Protein 6TLX (pdb70)

InterPro domains:
  IPR000719 Protein kinase domain [PF00069] (48-359)
  IPR000719 Protein kinase domain [PS50011] (46-362)
  IPR000719 Protein kinase domain [SM00220] (46-361)
  IPR008271 Serine/threonine-protein kinase, active site [PS00108] (175-187)
  IPR011009 Protein kinase-like domain superfamily [SSF56112] (47-374)
  IPR058800 KKT2/KKT3, zinc finger domain [PF26235] (568-655)

Radius of gyration: 17.94 Å; Cα contacts (8 Å, |Δi|>4): 148; chains: 1; bounding box: 54×46×26 Å

Solvent-accessible surface area: 7688 Å² total; per-residue (Å²): 161,60,18,130,4,104,133,72,50,39,6,131,55,30,153,69,53,16,65,106,144,63,7,84,40,62,128,35,98,20,48,224,16,17,156,0,39,133,58,135,45,150,7,93,52,38,90,206,58,103,82,94,91,48,116,106,73,63,76,52,28,31,58,41,128,18,38,25,1,1,4,6,2,102,35,32,27,5,11,4,4,38,9,0,4,52,87,15,87,49,50,56,67,117,138,112,83,143,62,75,123,92,62,84,118,57,55,99,183,88,92,184

Structure (mmCIF, N/CA/C/O backbone):
data_6TLX
#
_entry.id   6TLX
#
_cell.length_a   113.845
_cell.length_b   113.845
_cell.length_c   46.013
_cell.angle_alpha   90.000
_cell.angle_beta   90.000
_cell.angle_gamma   120.000
#
_symmetry.space_group_name_H-M   'P 64'
#
loop_
_entity.id
_entity.type
_entity.pdbx_description
1 polymer 'Protein kinase'
2 non-polymer 'ZINC ION'
#
loop_
_atom_site.group_PDB
_atom_site.id
_atom_site.type_symbol
_atom_site.label_atom_id
_atom_site.label_alt_id
_atom_site.label_comp_id
_atom_site.label_asym_id
_atom_site.label_entity_id
_atom_site.label_seq_id
_atom_site.pdbx_PDB_ins_code
_atom_site.Cartn_x
_atom_site.Cartn_y
_atom_site.Cartn_z
_atom_site.occupancy
_atom_site.B_iso_or_equiv
_atom_site.auth_seq_id
_atom_site.auth_comp_id
_atom_site.auth_asym_id
_atom_site.auth_atom_id
_atom_site.pdbx_PDB_model_num
ATOM 1 N N . ASP A 1 19 ? 34.009 -38.598 -9.176 1.00 122.62 567 ASP A N 1
ATOM 2 C CA . ASP A 1 19 ? 35.139 -39.540 -9.148 1.00 123.25 567 ASP A CA 1
ATOM 3 C C . ASP A 1 19 ? 36.491 -38.840 -9.458 1.00 122.47 567 ASP A C 1
ATOM 4 O O . ASP A 1 19 ? 36.522 -37.907 -10.280 1.00 122.90 567 ASP A O 1
ATOM 9 N N . ARG A 1 20 ? 37.605 -39.287 -8.794 1.00 120.51 568 ARG A N 1
ATOM 10 C CA . ARG A 1 20 ? 38.936 -38.707 -9.012 1.00 118.67 568 ARG A CA 1
ATOM 11 C C . ARG A 1 20 ? 39.531 -39.043 -10.410 1.00 116.86 568 ARG A C 1
ATOM 12 O O . ARG A 1 20 ? 39.504 -40.196 -10.877 1.00 117.02 568 ARG A O 1
ATOM 14 N N . ILE A 1 21 ? 40.011 -38.001 -11.091 1.00 114.35 569 ILE A N 1
ATOM 15 C CA . ILE A 1 21 ? 40.647 -38.147 -12.382 1.00 111.94 569 ILE A CA 1
ATOM 16 C C . ILE A 1 21 ? 42.038 -38.685 -12.137 1.00 109.01 569 ILE A C 1
ATOM 17 O O . ILE A 1 21 ? 42.679 -38.291 -11.165 1.00 109.02 569 ILE A O 1
ATOM 22 N N . LYS A 1 22 ? 42.510 -39.577 -13.009 1.00 106.22 570 LYS A N 1
ATOM 23 C CA . LYS A 1 22 ? 43.845 -40.128 -12.863 1.00 103.92 570 LYS A CA 1
ATOM 24 C C . LYS A 1 22 ? 44.811 -39.617 -13.930 1.00 101.37 570 LYS A C 1
ATOM 25 O O . LYS A 1 22 ? 44.408 -39.242 -15.034 1.00 101.41 570 LYS A O 1
ATOM 31 N N . CYS A 1 23 ? 46.087 -39.558 -13.572 1.00 98.95 571 CYS A N 1
ATOM 32 C CA . CYS A 1 23 ? 47.156 -39.167 -14.479 1.00 97.16 571 CYS A CA 1
ATOM 33 C C . CYS A 1 23 ? 47.467 -40.386 -15.368 1.00 95.24 571 CYS A C 1
ATOM 34 O O . CYS A 1 23 ? 47.119 -41.513 -15.007 1.00 94.80 571 CYS A O 1
ATOM 37 N N . PRO A 1 24 ? 48.162 -40.210 -16.509 1.00 93.78 572 PRO A N 1
ATOM 38 C CA . PRO A 1 24 ? 48.533 -41.367 -17.342 1.00 93.53 572 PRO A CA 1
ATOM 39 C C . PRO A 1 24 ? 49.213 -42.497 -16.571 1.00 94.46 572 PRO A C 1
ATOM 40 O O . PRO A 1 24 ? 49.026 -43.674 -16.895 1.00 94.22 572 PRO A O 1
ATOM 44 N N . LYS A 1 25 ? 49.955 -42.146 -15.504 1.00 95.11 573 LYS A N 1
ATOM 45 C CA . LYS A 1 25 ? 50.629 -43.160 -14.680 1.00 96.03 573 LYS A CA 1
ATOM 46 C C . LYS A 1 25 ? 49.665 -43.848 -13.656 1.00 97.43 573 LYS A C 1
ATOM 47 O O . LYS A 1 25 ? 50.116 -44.575 -12.767 1.00 97.60 573 LYS A O 1
ATOM 53 N N . LYS A 1 26 ? 48.335 -43.660 -13.852 1.00 97.91 574 LYS A N 1
ATOM 54 C CA . LYS A 1 26 ? 47.181 -44.184 -13.125 1.00 98.63 574 LYS A CA 1
ATOM 55 C C . LYS A 1 26 ? 47.050 -43.718 -11.636 1.00 99.48 574 LYS A C 1
ATOM 56 O O . LYS A 1 26 ? 46.275 -44.343 -10.898 1.00 100.04 574 LYS A O 1
ATOM 58 N N . HIS A 1 27 ? 47.738 -42.622 -11.206 1.00 99.11 575 HIS A N 1
ATOM 59 C CA . HIS A 1 27 ? 47.539 -42.134 -9.832 1.00 99.43 575 HIS A CA 1
ATOM 60 C C . HIS A 1 27 ? 46.316 -41.265 -9.820 1.00 99.79 575 HIS A C 1
ATOM 61 O O . HIS A 1 27 ? 46.155 -40.456 -10.720 1.00 100.40 575 HIS A O 1
ATOM 68 N N . GLY A 1 28 ? 45.561 -41.300 -8.736 1.00 99.40 576 GLY A N 1
ATOM 69 C CA . GLY A 1 28 ? 44.433 -40.396 -8.563 1.00 99.34 576 GLY A CA 1
ATOM 70 C C . GLY A 1 28 ? 44.902 -38.983 -8.242 1.00 99.04 576 GLY A C 1
ATOM 71 O O . GLY A 1 28 ? 45.575 -38.743 -7.236 1.00 98.74 576 GLY A O 1
ATOM 72 N N . MET A 1 29 ? 44.583 -38.043 -9.136 1.00 98.88 577 MET A N 1
ATOM 73 C CA . MET A 1 29 ? 44.898 -36.620 -9.023 1.00 98.56 577 MET A CA 1
ATOM 74 C C . MET A 1 29 ? 43.897 -35.950 -8.091 1.00 98.97 577 MET A C 1
ATOM 75 O O . MET A 1 29 ? 42.779 -36.445 -7.915 1.00 98.99 577 MET A O 1
ATOM 80 N N . LYS A 1 30 ? 44.279 -34.790 -7.537 1.00 99.13 578 LYS A N 1
ATOM 81 C CA . LYS A 1 30 ? 43.447 -34.019 -6.622 1.00 99.41 578 LYS A CA 1
ATOM 82 C C . LYS A 1 30 ? 43.063 -32.673 -7.217 1.00 100.54 578 LYS A C 1
ATOM 83 O O . LYS A 1 30 ? 43.898 -32.002 -7.811 1.00 100.31 578 LYS A O 1
ATOM 89 N N . LEU A 1 31 ? 41.804 -32.263 -7.016 1.00 101.85 579 LEU A N 1
ATOM 90 C CA . LEU A 1 31 ? 41.272 -30.956 -7.415 1.00 103.26 579 LEU A CA 1
ATOM 91 C C . LEU A 1 31 ? 41.790 -29.926 -6.386 1.00 104.15 579 LEU A C 1
ATOM 92 O O . LEU A 1 31 ? 41.541 -30.083 -5.1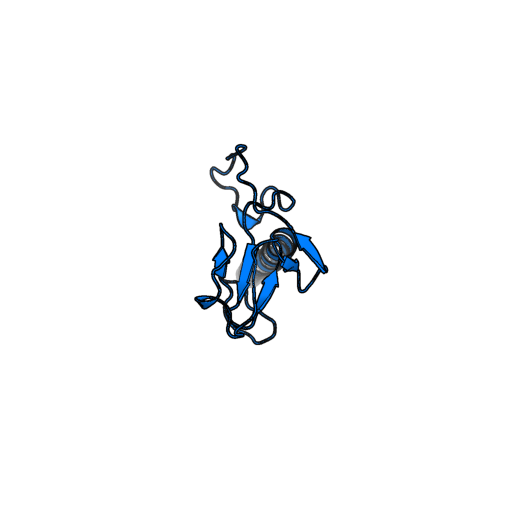97 1.00 104.19 579 LEU A O 1
ATOM 97 N N . LEU A 1 32 ? 42.512 -28.894 -6.830 1.00 104.79 580 LEU A N 1
ATOM 98 C CA . LEU A 1 32 ? 43.047 -27.879 -5.930 1.00 105.84 580 LEU A CA 1
ATOM 99 C C . LEU A 1 32 ? 42.479 -26.510 -6.237 1.00 107.35 580 LEU A C 1
ATOM 100 O O . LEU A 1 32 ? 42.355 -26.132 -7.399 1.00 106.60 580 LEU A O 1
ATOM 105 N N . ARG A 1 33 ? 42.157 -25.757 -5.174 1.00 108.89 581 ARG A N 1
ATOM 106 C CA . ARG A 1 33 ? 41.633 -24.401 -5.298 1.00 110.17 581 ARG A CA 1
ATOM 107 C C . ARG A 1 33 ? 42.715 -23.328 -5.159 1.00 111.13 581 ARG A C 1
ATOM 108 O O 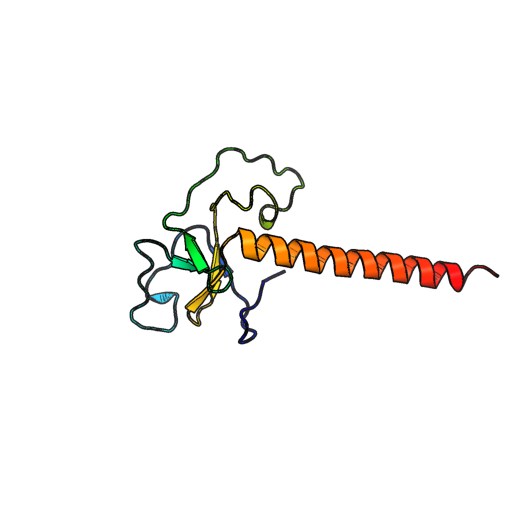. ARG A 1 33 ? 42.430 -22.157 -5.416 1.00 111.50 581 ARG A O 1
ATOM 116 N N . ALA A 1 34 ? 43.956 -23.731 -4.808 1.00 111.13 582 ALA A N 1
ATOM 117 C CA . ALA A 1 34 ? 45.130 -22.867 -4.704 1.00 111.97 582 ALA A CA 1
ATOM 118 C C . ALA A 1 34 ? 46.352 -23.662 -5.136 1.00 112.63 582 ALA A C 1
ATOM 119 O O . ALA A 1 34 ? 46.440 -24.874 -4.894 1.00 112.81 582 ALA A O 1
ATOM 121 N N . PHE A 1 35 ? 47.321 -22.976 -5.748 1.00 112.52 583 PHE A N 1
ATOM 122 C CA . PHE A 1 35 ? 48.556 -23.592 -6.218 1.00 112.78 583 PHE A CA 1
ATOM 123 C C . PHE A 1 35 ? 49.284 -24.302 -5.066 1.00 114.01 583 PHE A C 1
ATOM 124 O O . PHE A 1 35 ? 49.285 -23.803 -3.940 1.00 114.61 583 PHE A O 1
ATOM 132 N N . PRO A 1 36 ? 49.801 -25.519 -5.300 1.00 114.11 584 PRO A N 1
ATOM 133 C CA . PRO A 1 36 ? 50.413 -26.279 -4.201 1.00 114.26 584 PRO A CA 1
ATOM 134 C C . PRO A 1 36 ? 51.806 -25.841 -3.757 1.00 114.58 584 PRO A C 1
ATOM 135 O O . PRO A 1 36 ? 52.533 -25.170 -4.500 1.00 114.42 584 PRO A O 1
ATOM 139 N N . LYS A 1 37 ? 52.189 -26.256 -2.535 1.00 114.79 585 LYS A N 1
ATOM 140 C CA . LYS A 1 37 ? 53.513 -25.951 -1.983 1.00 115.67 585 LYS A CA 1
ATOM 141 C C . LYS A 1 37 ? 54.557 -27.001 -2.442 1.00 115.96 585 LYS A C 1
ATOM 142 O O . LYS A 1 37 ? 54.168 -28.094 -2.866 1.00 116.48 585 LYS A O 1
ATOM 144 N N . LEU A 1 38 ? 55.877 -26.705 -2.321 1.00 115.28 586 LEU A N 1
ATOM 145 C CA . LEU A 1 38 ? 56.958 -27.628 -2.704 1.00 115.31 586 LEU A CA 1
ATOM 146 C C . LEU A 1 38 ? 56.733 -29.062 -2.254 1.00 116.52 586 LEU A C 1
ATOM 147 O O . LEU A 1 38 ? 57.073 -30.008 -2.954 1.00 117.12 586 LEU A O 1
ATOM 152 N N . ASN A 1 39 ? 56.147 -29.200 -1.087 1.00 117.10 587 ASN A N 1
ATOM 153 C CA . ASN A 1 39 ? 55.863 -30.438 -0.387 1.00 118.25 587 ASN A CA 1
ATOM 154 C C . ASN A 1 39 ? 54.812 -31.319 -1.091 1.00 118.08 587 ASN A C 1
ATOM 155 O O . ASN A 1 39 ? 54.745 -32.515 -0.809 1.00 117.89 587 ASN A O 1
ATOM 160 N N . ASP A 1 40 ? 54.015 -30.747 -2.016 1.00 118.01 588 ASP A N 1
ATOM 161 C CA . ASP A 1 40 ? 52.913 -31.449 -2.689 1.00 118.62 588 ASP A CA 1
ATOM 162 C C . ASP A 1 40 ? 53.281 -32.218 -3.960 1.00 118.34 588 ASP A C 1
ATOM 163 O O . ASP A 1 40 ? 52.567 -33.128 -4.360 1.00 117.93 588 ASP A O 1
ATOM 168 N N . THR A 1 41 ? 54.380 -31.849 -4.587 1.00 118.61 589 THR A N 1
ATOM 169 C CA . THR A 1 41 ? 54.901 -32.462 -5.810 1.00 119.28 589 THR A CA 1
ATOM 170 C C . THR A 1 41 ? 56.165 -33.279 -5.509 1.00 119.13 589 THR A C 1
ATOM 171 O O . THR A 1 41 ? 57.049 -32.782 -4.801 1.00 119.48 589 THR A O 1
ATOM 175 N N . ALA A 1 42 ? 56.274 -34.496 -6.085 1.00 118.33 590 ALA A N 1
ATOM 176 C CA . ALA A 1 42 ? 57.398 -35.423 -5.925 1.00 117.99 590 ALA A CA 1
ATOM 177 C C . ALA A 1 42 ? 58.790 -34.818 -6.106 1.00 118.12 590 ALA A C 1
ATOM 178 O O . ALA A 1 42 ? 59.677 -35.094 -5.286 1.00 118.24 590 ALA A O 1
ATOM 180 N N . GLY A 1 43 ? 58.950 -33.976 -7.116 1.00 118.02 591 GLY A N 1
ATOM 181 C CA . GLY A 1 43 ? 60.265 -33.383 -7.405 1.00 118.91 591 GLY A CA 1
ATOM 182 C C . GLY A 1 43 ? 60.618 -32.280 -6.439 1.00 119.68 591 GLY A C 1
ATOM 183 O O . GLY A 1 43 ? 59.728 -31.765 -5.777 1.00 120.74 591 GLY A O 1
ATOM 184 N N . GLY A 1 44 ? 61.895 -31.992 -6.275 1.00 118.71 592 GLY A N 1
ATOM 185 C CA . GLY A 1 44 ? 62.180 -30.914 -5.330 1.00 118.76 592 GLY A CA 1
ATOM 186 C C . GLY A 1 44 ? 61.737 -29.569 -5.839 1.00 119.22 592 GLY A C 1
ATOM 187 O O . GLY A 1 44 ? 60.937 -28.955 -5.189 1.00 119.36 592 GLY A O 1
ATOM 188 N N . THR A 1 45 ? 62.034 -29.279 -7.089 1.00 119.26 593 THR A N 1
ATOM 189 C CA . THR A 1 45 ? 61.940 -27.898 -7.608 1.00 119.70 593 THR A CA 1
ATOM 190 C C . THR A 1 45 ? 60.586 -27.468 -8.142 1.00 119.03 593 THR A C 1
ATOM 191 O O . THR A 1 45 ? 60.550 -26.382 -8.698 1.00 118.87 593 THR A O 1
ATOM 195 N N . SER A 1 46 ? 59.522 -28.243 -8.004 1.00 118.27 594 SER A N 1
ATOM 196 C CA . SER A 1 46 ? 58.290 -27.730 -8.650 1.00 117.42 594 SER A CA 1
ATOM 197 C C . SER A 1 46 ? 57.765 -26.521 -7.888 1.00 116.30 594 SER A C 1
ATOM 198 O O . SER A 1 46 ? 57.309 -26.708 -6.789 1.00 116.28 594 SER A O 1
ATOM 201 N N . ASP A 1 47 ? 57.923 -25.344 -8.464 1.00 115.23 595 ASP A N 1
ATOM 202 C CA . ASP A 1 47 ? 57.410 -24.123 -7.822 1.00 115.22 595 ASP A CA 1
ATOM 203 C C . ASP A 1 47 ? 56.217 -23.710 -8.643 1.00 114.53 595 ASP A C 1
ATOM 204 O O . ASP A 1 47 ? 56.401 -23.408 -9.784 1.00 114.46 595 ASP A O 1
ATOM 209 N N . TYR A 1 48 ? 55.057 -23.605 -8.027 1.00 113.69 596 TYR A N 1
ATOM 210 C CA . TYR A 1 48 ? 53.851 -23.221 -8.774 1.00 113.32 596 TYR A CA 1
ATOM 211 C C . TYR A 1 48 ? 53.544 -21.775 -8.472 1.00 114.63 596 TYR A C 1
ATOM 212 O O . TYR A 1 48 ? 52.419 -21.434 -8.377 1.00 114.24 596 TYR A O 1
ATOM 221 N N . GLY A 1 49 ? 54.555 -21.001 -8.175 1.00 116.06 597 GLY A N 1
ATOM 222 C CA . GLY A 1 49 ? 54.293 -19.609 -7.839 1.00 117.82 597 GLY A CA 1
ATOM 223 C C . GLY A 1 49 ? 53.592 -18.920 -8.967 1.00 119.75 597 GLY A C 1
ATOM 224 O O . GLY A 1 49 ? 52.503 -18.429 -8.745 1.00 120.00 597 GLY A O 1
ATOM 225 N N . TRP A 1 50 ? 54.105 -19.059 -10.173 1.00 120.88 598 TRP A N 1
ATOM 226 C CA . TRP A 1 50 ? 53.427 -18.320 -11.256 1.00 122.22 598 TRP A CA 1
ATOM 227 C C . TRP A 1 50 ? 52.454 -19.216 -12.015 1.00 120.56 598 TRP A C 1
ATOM 228 O O . TRP A 1 50 ? 52.076 -18.876 -13.116 1.00 121.33 598 TRP A O 1
ATOM 239 N N . GLY A 1 51 ? 51.961 -20.261 -11.373 1.00 117.90 599 GLY A N 1
ATOM 240 C CA . GLY A 1 51 ? 50.978 -21.107 -12.060 1.00 115.66 599 GLY A CA 1
ATOM 241 C C . GLY A 1 51 ? 51.644 -22.211 -12.831 1.00 112.99 599 GLY A C 1
ATOM 242 O O . GLY A 1 51 ? 52.855 -22.329 -12.733 1.00 113.19 599 GLY A O 1
ATOM 243 N N . PHE A 1 52 ? 50.865 -22.962 -13.601 1.00 110.14 600 PHE A N 1
ATOM 244 C CA . PHE A 1 52 ? 51.436 -24.102 -14.340 1.00 107.51 600 PHE A CA 1
ATOM 245 C C . PHE A 1 52 ? 50.896 -24.156 -15.747 1.00 104.70 600 PHE A C 1
ATOM 246 O O . PHE A 1 52 ? 50.173 -23.271 -16.142 1.00 104.87 600 PHE A O 1
ATOM 254 N N . TRP A 1 53 ? 51.281 -25.221 -16.434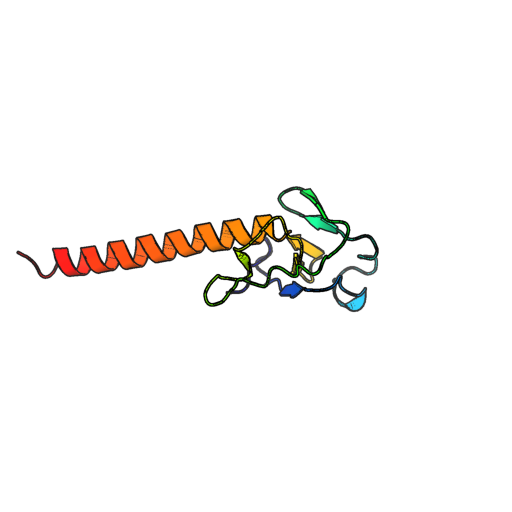 1.00 101.72 601 TRP A N 1
ATOM 255 C CA . TRP A 1 53 ? 50.845 -25.531 -17.785 1.00 98.96 601 TRP A CA 1
ATOM 256 C C . TRP A 1 53 ? 50.100 -26.880 -17.744 1.00 97.54 601 TRP A C 1
ATOM 257 O O . TRP A 1 53 ? 50.462 -27.753 -16.951 1.00 97.52 601 TRP A O 1
ATOM 268 N N . CYS A 1 54 ? 49.026 -27.030 -18.534 1.00 96.43 602 CYS A N 1
ATOM 269 C CA . CYS A 1 54 ? 48.293 -28.297 -18.559 1.00 95.71 602 CYS A CA 1
ATOM 270 C C . CYS A 1 54 ? 49.151 -29.330 -19.306 1.00 96.17 602 CYS A C 1
ATOM 271 O O . CYS A 1 54 ? 49.667 -29.026 -20.378 1.00 96.43 602 CYS A O 1
ATOM 274 N N . ASP A 1 55 ? 49.306 -30.502 -18.734 1.00 95.94 603 ASP A N 1
ATOM 275 C CA . ASP A 1 55 ? 50.121 -31.512 -19.422 1.00 96.58 603 ASP A CA 1
ATOM 276 C C . ASP A 1 55 ? 49.331 -32.036 -20.605 1.00 97.21 603 ASP A C 1
ATOM 277 O O . ASP A 1 55 ? 49.841 -32.887 -21.289 1.00 98.21 603 ASP A O 1
ATOM 282 N N . ARG A 1 56 ? 48.123 -31.555 -20.828 1.00 96.47 604 ARG A N 1
ATOM 283 C CA . ARG A 1 56 ? 47.405 -32.162 -21.963 1.00 96.46 604 ARG A CA 1
ATOM 284 C C . ARG A 1 56 ? 47.091 -31.119 -23.011 1.00 96.20 604 ARG A C 1
ATOM 285 O O . ARG A 1 56 ? 47.415 -31.346 -24.123 1.00 96.22 604 ARG A O 1
ATOM 293 N N . CYS A 1 57 ? 46.488 -30.014 -22.642 1.00 95.98 605 CYS A N 1
ATOM 294 C CA . CYS A 1 57 ? 46.185 -29.037 -23.692 1.00 96.93 605 CYS A CA 1
ATOM 295 C C . CYS A 1 57 ? 47.239 -27.952 -23.662 1.00 99.23 605 CYS A C 1
ATOM 296 O O . CYS A 1 57 ? 47.039 -26.967 -24.269 1.00 99.67 605 CYS A O 1
ATOM 299 N N . HIS A 1 58 ? 48.301 -28.143 -22.910 1.00 100.59 606 HIS A N 1
ATOM 300 C CA . HIS A 1 58 ? 49.432 -27.204 -22.867 1.00 102.24 606 HIS A CA 1
ATOM 301 C C . HIS A 1 58 ? 49.048 -25.782 -22.435 1.00 103.39 606 HIS A C 1
ATOM 302 O O . HIS A 1 58 ? 49.951 -24.964 -22.302 1.00 104.19 606 HIS A O 1
ATOM 309 N N . LYS A 1 59 ? 47.763 -25.488 -22.156 1.00 103.32 607 LYS A N 1
ATOM 310 C CA . LYS A 1 59 ? 47.368 -24.139 -21.725 1.00 104.20 607 LYS A CA 1
ATOM 311 C C . LYS A 1 59 ? 48.151 -23.624 -20.537 1.00 105.43 607 LYS A C 1
ATOM 312 O O . LYS A 1 59 ? 48.303 -24.330 -19.539 1.00 105.29 607 LYS A O 1
ATOM 314 N N . GLU A 1 60 ? 48.657 -22.394 -20.652 1.00 106.58 608 GLU A N 1
ATOM 315 C CA . GLU A 1 60 ? 49.372 -21.770 -19.550 1.00 108.42 608 GLU A CA 1
ATOM 316 C C . GLU A 1 60 ? 48.324 -21.120 -18.641 1.00 110.28 608 GLU A C 1
ATOM 317 O O . GLU A 1 60 ? 47.743 -20.120 -19.042 1.00 110.57 608 GLU A O 1
ATOM 323 N N . VAL A 1 61 ? 48.021 -21.725 -17.473 1.00 111.57 609 VAL A N 1
ATOM 324 C CA . VAL A 1 61 ? 47.073 -21.173 -16.502 1.00 113.85 609 VAL A CA 1
ATOM 325 C C . VAL A 1 61 ? 47.929 -20.489 -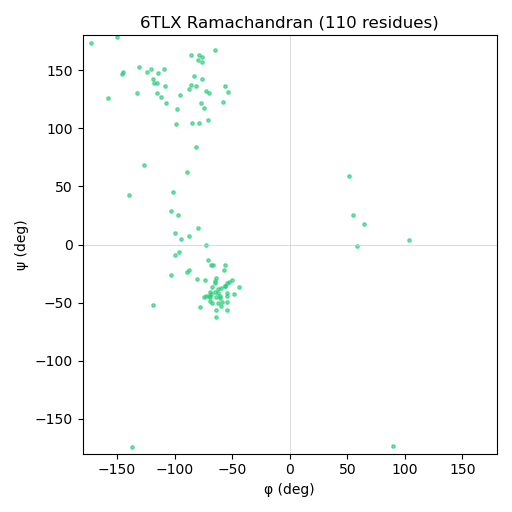15.456 1.00 116.50 609 VAL A C 1
ATOM 326 O O . VAL A 1 61 ? 48.578 -21.166 -14.661 1.00 116.52 609 VAL A O 1
ATOM 330 N N . PRO A 1 62 ? 48.004 -19.151 -15.480 1.00 118.62 610 PRO A N 1
ATOM 331 C CA . PRO A 1 62 ? 48.953 -18.457 -14.595 1.00 120.30 610 PRO A CA 1
ATOM 332 C C . PRO A 1 62 ? 48.447 -18.080 -13.213 1.00 122.32 610 PRO A C 1
ATOM 333 O O . PRO A 1 62 ? 49.250 -17.897 -12.302 1.00 122.55 610 PRO A O 1
ATOM 337 N N . ALA A 1 63 ? 47.136 -17.952 -13.055 1.00 123.71 611 ALA A N 1
ATOM 338 C CA . ALA A 1 63 ? 46.556 -17.609 -11.768 1.00 125.44 611 ALA A CA 1
ATOM 339 C C . ALA A 1 63 ? 45.238 -18.308 -11.575 1.00 127.25 611 ALA A C 1
ATOM 340 O O . ALA A 1 63 ? 44.500 -18.562 -12.525 1.00 126.80 611 ALA A O 1
ATOM 342 N N . LEU A 1 64 ? 44.970 -18.603 -10.329 1.00 129.28 612 LEU A N 1
ATOM 343 C CA . LEU A 1 64 ? 43.705 -19.239 -9.972 1.00 131.66 612 LEU A CA 1
ATOM 344 C C . LEU A 1 64 ? 42.816 -18.088 -9.565 1.00 134.67 612 LEU A C 1
ATOM 345 O O . LEU A 1 64 ? 43.240 -17.271 -8.780 1.00 134.96 612 LEU A O 1
ATOM 350 N N . ILE A 1 65 ? 41.642 -18.025 -10.138 1.00 136.66 613 ILE A N 1
ATOM 351 C CA . ILE A 1 65 ? 40.700 -16.959 -9.828 1.00 138.87 613 ILE A CA 1
ATOM 352 C C . ILE A 1 65 ? 39.448 -17.477 -9.151 1.00 141.62 613 ILE A C 1
ATOM 353 O O . ILE A 1 65 ? 39.036 -18.602 -9.409 1.00 141.69 613 ILE A O 1
ATOM 358 N N . LYS A 1 66 ? 38.849 -16.672 -8.267 1.00 143.75 614 LYS A N 1
ATOM 359 C CA . LYS A 1 66 ? 37.606 -17.070 -7.600 1.00 146.16 614 LYS A CA 1
ATOM 360 C C . LYS A 1 66 ? 36.421 -16.436 -8.343 1.00 148.25 614 LYS A C 1
ATOM 361 O O . LYS A 1 66 ? 36.365 -15.213 -8.484 1.00 148.33 614 LYS A O 1
ATOM 367 N N . SER A 1 67 ? 35.567 -17.274 -8.918 1.00 149.65 615 SER A N 1
ATOM 368 C CA . SER A 1 67 ? 34.419 -16.756 -9.694 1.00 151.41 615 SER A CA 1
ATOM 369 C C . SER A 1 67 ? 33.260 -16.487 -8.748 1.00 153.40 615 SER A C 1
ATOM 370 O O . SER A 1 67 ? 32.977 -17.337 -7.904 1.00 153.55 615 SER A O 1
ATOM 373 N N . LYS A 1 68 ? 32.583 -15.364 -8.946 1.00 154.56 616 LYS A N 1
ATOM 374 C CA . LYS A 1 68 ? 31.450 -14.987 -8.073 1.00 156.02 616 LYS A CA 1
ATOM 375 C C . LYS A 1 68 ? 30.145 -15.471 -8.702 1.00 157.13 616 LYS A C 1
ATOM 376 O O . LYS A 1 68 ? 29.088 -15.122 -8.166 1.00 157.22 616 LYS A O 1
ATOM 378 N N . LYS A 1 69 ? 30.209 -16.207 -9.809 1.00 157.53 617 LYS A N 1
ATOM 379 C CA . LYS A 1 69 ? 28.927 -16.599 -10.424 1.00 158.40 617 LYS A CA 1
ATOM 380 C C . LYS A 1 69 ? 28.152 -17.470 -9.439 1.00 159.17 617 LYS A C 1
ATOM 381 O O . LYS A 1 69 ? 26.957 -17.239 -9.268 1.00 159.23 617 LYS A O 1
ATOM 383 N N . ARG A 1 70 ? 28.778 -18.506 -8.887 1.00 159.46 618 ARG A N 1
ATOM 384 C CA . ARG A 1 70 ? 28.163 -19.400 -7.858 1.00 160.10 618 ARG A CA 1
ATOM 385 C C . ARG A 1 70 ? 26.823 -20.033 -8.289 1.00 160.40 618 ARG A C 1
ATOM 386 O O . ARG A 1 70 ? 26.138 -20.530 -7.384 1.00 160.55 618 ARG A O 1
ATOM 388 N N . ILE A 1 71 ? 26.531 -20.205 -9.586 1.00 160.13 619 ILE A N 1
ATOM 389 C CA . ILE A 1 71 ? 25.206 -20.709 -10.048 1.00 160.18 619 ILE A CA 1
ATOM 390 C C . ILE A 1 71 ? 25.249 -22.223 -10.119 1.00 160.04 619 ILE A C 1
ATOM 391 O O . ILE A 1 71 ? 24.997 -22.759 -11.195 1.00 160.02 619 ILE A O 1
ATOM 393 N N . SER A 1 72 ? 25.465 -22.882 -8.995 1.00 159.72 620 SER A N 1
ATOM 394 C CA . SER A 1 72 ? 25.572 -24.352 -9.086 1.00 159.66 620 SER A CA 1
ATOM 395 C C . SER A 1 72 ? 24.599 -24.992 -8.111 1.00 158.99 620 SER A C 1
ATOM 396 O O . SER A 1 72 ? 25.087 -25.572 -7.135 1.00 159.37 620 SER A O 1
ATOM 398 N N . LYS A 1 73 ? 23.292 -24.888 -8.347 1.00 157.59 621 LYS A N 1
ATOM 399 C CA . LYS A 1 73 ? 22.473 -25.587 -7.338 1.00 156.69 621 LYS A CA 1
ATOM 400 C C . LYS A 1 73 ? 22.692 -27.075 -7.543 1.00 155.33 621 LYS A C 1
ATOM 401 O O . LYS A 1 73 ? 23.062 -27.761 -6.590 1.00 155.42 621 LYS A O 1
ATOM 403 N N . ALA A 1 74 ? 22.575 -27.495 -8.796 1.00 153.69 622 ALA A N 1
ATOM 404 C CA . ALA A 1 74 ? 22.738 -28.912 -9.163 1.00 152.34 622 ALA A CA 1
ATOM 405 C C . ALA A 1 74 ? 23.522 -28.978 -10.464 1.00 150.28 622 ALA A C 1
ATOM 406 O 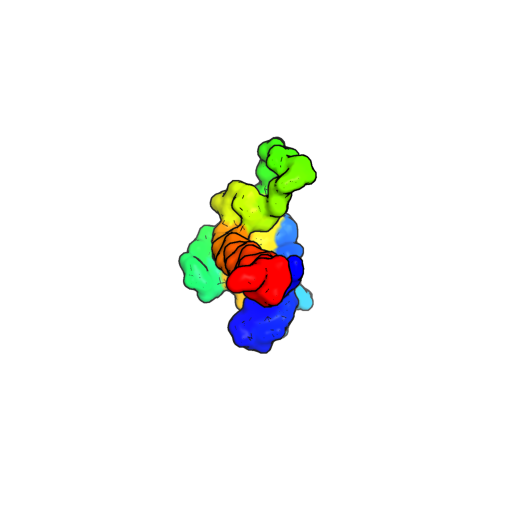O . ALA A 1 74 ? 23.106 -29.694 -11.377 1.00 150.34 622 ALA A O 1
ATOM 408 N N . GLN A 1 75 ? 24.553 -28.154 -10.563 1.00 148.09 623 GLN A N 1
ATOM 409 C CA . GLN A 1 75 ? 25.417 -28.163 -11.757 1.00 146.12 623 GLN A CA 1
ATOM 410 C C . GLN A 1 75 ? 26.753 -28.703 -11.279 1.00 143.60 623 GLN A C 1
ATOM 411 O O . GLN A 1 75 ? 27.205 -28.217 -10.264 1.00 143.69 623 GLN A O 1
ATOM 417 N N . ASP A 1 76 ? 27.298 -29.729 -11.918 1.00 141.01 624 ASP A N 1
ATOM 418 C CA . ASP A 1 76 ? 28.605 -30.197 -11.450 1.00 139.05 624 ASP A CA 1
ATOM 419 C C . ASP A 1 76 ? 29.595 -29.031 -11.533 1.00 136.45 624 ASP A C 1
ATOM 420 O O . ASP A 1 76 ? 29.764 -28.479 -12.618 1.00 136.52 624 ASP A O 1
ATOM 425 N N . GLU A 1 77 ? 30.233 -28.643 -10.408 1.00 134.13 625 GLU A N 1
ATOM 426 C CA . GLU A 1 77 ? 31.182 -27.521 -10.401 1.00 132.72 625 GLU A CA 1
ATOM 427 C C . GLU A 1 77 ? 32.304 -27.678 -11.438 1.00 131.81 625 GLU A C 1
ATOM 428 O O . GLU A 1 77 ? 32.749 -26.698 -12.039 1.00 131.58 625 GLU A O 1
ATOM 434 N N . ARG A 1 78 ? 32.712 -28.931 -11.680 1.00 130.98 626 ARG A N 1
ATOM 435 C CA . ARG A 1 78 ? 33.741 -29.307 -12.642 1.00 130.50 626 ARG A CA 1
ATOM 436 C C . ARG A 1 78 ? 33.333 -29.089 -14.108 1.00 129.87 626 ARG A C 1
ATOM 437 O O . ARG A 1 78 ? 34.202 -29.045 -14.982 1.00 130.10 626 ARG A O 1
ATOM 445 N N . THR A 1 79 ? 32.042 -28.946 -14.317 1.00 128.83 627 THR A N 1
ATOM 446 C CA . THR A 1 79 ? 31.574 -28.829 -15.698 1.00 128.62 627 THR A CA 1
ATOM 447 C C . THR A 1 79 ? 31.240 -27.391 -16.003 1.00 128.44 627 THR A C 1
ATOM 448 O O . THR A 1 79 ? 31.321 -26.998 -17.149 1.00 128.04 627 THR A O 1
ATOM 452 N N . HIS A 1 80 ? 30.892 -2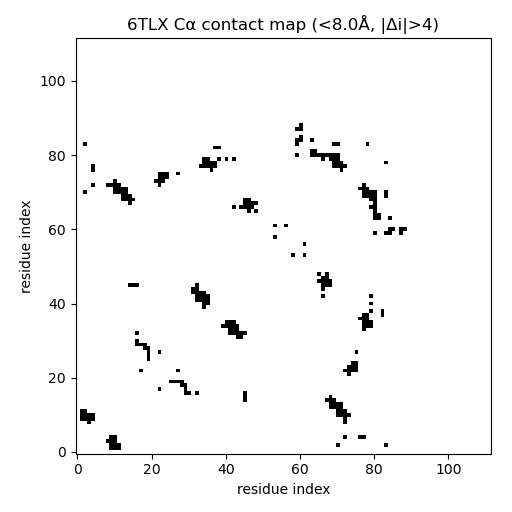6.648 -14.978 1.00 128.52 628 HIS A N 1
ATOM 453 C CA . HIS A 1 80 ? 30.419 -25.282 -15.254 1.00 129.18 628 HIS A CA 1
ATOM 454 C C . HIS A 1 80 ? 31.600 -24.364 -15.454 1.00 129.41 628 HIS A C 1
ATOM 455 O O . HIS A 1 80 ? 32.521 -24.454 -14.675 1.00 129.37 628 HIS A O 1
ATOM 457 N N . ALA A 1 81 ? 31.509 -23.514 -16.464 1.00 129.55 629 ALA A N 1
ATOM 458 C CA . ALA A 1 81 ? 32.505 -22.454 -16.688 1.00 130.14 629 ALA A CA 1
ATOM 459 C C . ALA A 1 81 ? 33.896 -23.031 -16.692 1.00 130.36 629 ALA A C 1
ATOM 460 O O . ALA A 1 81 ? 34.738 -22.545 -15.969 1.00 130.18 629 ALA A O 1
ATOM 462 N N . PRO A 1 82 ? 34.182 -23.968 -17.592 1.00 130.29 630 PRO A N 1
ATOM 463 C CA . PRO A 1 82 ? 35.484 -24.577 -17.686 1.00 130.31 630 PRO A CA 1
ATOM 464 C C . PRO A 1 82 ? 36.583 -23.530 -17.877 1.00 130.33 630 PRO A C 1
ATOM 465 O O . PRO A 1 82 ? 37.598 -23.708 -17.323 1.00 130.80 630 PRO A O 1
ATOM 469 N N . GLU A 1 83 ? 36.297 -22.465 -18.606 1.00 129.33 631 GLU A N 1
ATOM 470 C CA . GLU A 1 83 ? 37.336 -21.429 -18.769 1.00 128.52 631 GLU A CA 1
ATOM 471 C C . GLU A 1 83 ? 37.503 -20.701 -17.455 1.00 126.80 631 GLU A C 1
ATOM 472 O O . GLU A 1 83 ? 38.412 -19.915 -17.353 1.00 126.62 631 GLU A O 1
ATOM 478 N N . GLU A 1 84 ? 36.569 -20.898 -16.554 1.00 125.64 632 GLU A N 1
ATOM 479 C CA . GLU A 1 84 ? 36.787 -20.179 -15.295 1.00 125.22 632 GLU A CA 1
ATOM 480 C C . GLU A 1 84 ? 37.817 -20.992 -14.536 1.00 124.04 632 GLU A C 1
ATOM 481 O O . GLU A 1 84 ? 37.447 -21.988 -13.933 1.00 124.54 632 GLU A O 1
ATOM 483 N N . ASN A 1 85 ? 39.059 -20.541 -14.487 1.00 122.08 633 ASN A N 1
ATOM 484 C CA . ASN A 1 85 ? 40.086 -21.336 -13.779 1.00 120.04 633 ASN A CA 1
ATOM 485 C C . ASN A 1 85 ? 39.958 -21.036 -12.301 1.00 118.38 633 ASN A C 1
ATOM 486 O O . ASN A 1 85 ? 40.727 -20.269 -11.774 1.00 118.22 633 ASN A O 1
ATOM 491 N N . THR A 1 86 ? 39.040 -21.735 -11.675 1.00 116.96 634 THR A N 1
ATOM 492 C CA . THR A 1 86 ? 38.694 -21.542 -10.269 1.00 116.23 634 THR A CA 1
ATOM 493 C C . THR A 1 86 ? 39.404 -22.623 -9.490 1.00 114.48 634 THR A C 1
ATOM 494 O O . THR A 1 86 ? 39.419 -22.526 -8.281 1.00 114.83 634 THR A O 1
ATOM 498 N N . PHE A 1 87 ? 39.993 -23.562 -10.222 1.00 112.37 635 PHE A N 1
ATOM 499 C CA . PHE A 1 87 ? 40.720 -24.699 -9.677 1.00 110.70 635 PHE A CA 1
ATOM 500 C C . PHE A 1 87 ? 41.414 -25.476 -10.818 1.00 107.48 635 PHE A C 1
ATOM 501 O O . PHE A 1 87 ? 41.179 -25.219 -12.002 1.00 107.36 635 PHE A O 1
ATOM 509 N N . PHE A 1 88 ? 42.230 -26.463 -10.453 1.00 104.81 636 PHE A N 1
ATOM 510 C CA . PHE A 1 88 ? 42.865 -27.350 -11.410 1.00 102.66 636 PHE A CA 1
ATOM 511 C C . PHE A 1 88 ? 43.081 -28.726 -10.776 1.00 101.18 636 PHE A C 1
ATOM 512 O O . PHE A 1 88 ? 42.719 -28.934 -9.619 1.00 101.03 636 PHE A O 1
ATOM 520 N N . TYR A 1 89 ? 43.639 -29.678 -11.527 1.00 99.91 637 TYR A N 1
ATOM 521 C CA . TYR A 1 89 ? 43.907 -31.000 -10.981 1.00 98.80 637 TYR A CA 1
ATOM 522 C C . TYR A 1 89 ? 45.399 -31.201 -10.967 1.00 97.82 637 TYR A C 1
ATOM 523 O O . TYR A 1 89 ? 46.070 -30.926 -11.952 1.00 98.55 637 TYR A O 1
ATOM 532 N N . HIS A 1 90 ? 45.926 -31.630 -9.846 1.00 96.14 638 HIS A N 1
ATOM 533 C CA . HIS A 1 90 ? 47.353 -31.856 -9.677 1.00 94.94 638 HIS A CA 1
ATOM 534 C C . HIS A 1 90 ? 47.596 -33.266 -9.228 1.00 93.96 638 HIS A C 1
ATOM 535 O O . HIS A 1 90 ? 46.760 -33.873 -8.554 1.00 93.85 638 HIS A O 1
ATOM 542 N N . CYS A 1 91 ? 48.730 -33.811 -9.644 1.00 92.91 639 CYS A N 1
ATOM 543 C CA . CYS A 1 91 ? 49.145 -35.141 -9.256 1.00 91.96 639 CYS A CA 1
ATOM 544 C C . CYS A 1 91 ? 50.452 -34.992 -8.562 1.00 91.33 639 CYS A C 1
ATOM 545 O O . CYS A 1 91 ? 51.201 -34.058 -8.869 1.00 90.62 639 CYS A O 1
ATOM 548 N N . HIS A 1 92 ? 50.765 -35.907 -7.619 1.00 91.82 640 HIS A N 1
ATOM 549 C CA . HIS A 1 92 ? 52.047 -35.840 -6.915 1.00 92.45 640 HIS A CA 1
ATOM 550 C C . HIS A 1 92 ? 53.199 -35.995 -7.859 1.00 94.31 640 HIS A C 1
ATOM 551 O O . HIS A 1 92 ? 54.148 -35.214 -7.772 1.00 95.28 640 HIS A O 1
ATOM 558 N N . CYS A 1 93 ? 53.043 -36.886 -8.865 1.00 93.93 641 CYS A N 1
ATOM 559 C CA . CYS A 1 93 ? 54.034 -37.078 -9.897 1.00 94.08 641 CYS A CA 1
ATOM 560 C C . CYS A 1 93 ? 54.405 -35.814 -10.648 1.00 93.08 641 CYS A C 1
ATOM 561 O O . CYS A 1 93 ? 55.377 -35.842 -11.382 1.00 94.03 641 CYS A O 1
ATOM 564 N N . GLY A 1 94 ? 53.562 -34.812 -10.539 1.00 91.76 642 GLY A N 1
ATOM 565 C CA . GLY A 1 94 ? 53.835 -33.549 -11.229 1.00 91.52 642 GLY A CA 1
ATOM 566 C C . GLY A 1 94 ? 53.000 -33.365 -12.467 1.00 91.30 642 GLY A C 1
ATOM 567 O O . GLY A 1 94 ? 53.205 -32.393 -13.133 1.00 91.62 642 GLY A O 1
ATOM 568 N N . TYR A 1 95 ? 52.083 -34.272 -12.755 1.00 90.96 643 TYR A N 1
ATOM 569 C CA . TYR A 1 95 ? 51.230 -34.147 -13.956 1.00 91.41 643 TYR A CA 1
ATOM 570 C C . TYR A 1 95 ? 50.021 -33.319 -13.596 1.00 90.57 643 TYR A C 1
ATOM 571 O O . TYR A 1 95 ? 49.466 -33.633 -12.607 1.00 90.70 643 TYR A O 1
ATOM 580 N N . ASP A 1 96 ? 49.618 -32.347 -14.399 1.00 90.14 644 ASP A N 1
ATOM 581 C CA . ASP A 1 96 ? 48.508 -31.434 -14.082 1.00 90.44 644 ASP A CA 1
ATOM 582 C C . ASP A 1 96 ? 47.506 -31.300 -15.217 1.00 91.22 644 ASP A C 1
ATOM 583 O O . ASP A 1 96 ? 47.863 -31.408 -16.390 1.00 91.48 644 ASP A O 1
ATOM 588 N N . LEU A 1 97 ? 46.250 -30.998 -14.864 1.00 91.03 645 LEU A N 1
ATOM 589 C CA . LEU A 1 97 ? 45.217 -30.768 -15.850 1.00 9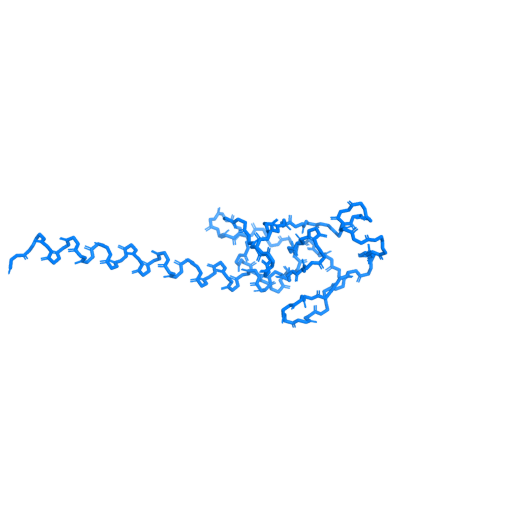0.55 645 LEU A CA 1
ATOM 590 C C . LEU A 1 97 ? 44.467 -29.514 -15.514 1.00 90.44 645 LEU A C 1
ATOM 591 O O . LEU A 1 97 ? 44.049 -29.341 -14.374 1.00 90.73 645 LEU A O 1
ATOM 596 N N . CYS A 1 98 ? 44.299 -28.638 -16.494 1.00 90.23 646 CYS A N 1
ATOM 597 C CA . CYS A 1 98 ? 43.481 -27.437 -16.371 1.00 91.15 646 CYS A CA 1
ATOM 598 C C . CYS A 1 98 ? 42.002 -27.851 -16.173 1.00 92.44 646 CYS A C 1
ATOM 599 O O . CYS A 1 98 ? 41.615 -28.989 -16.473 1.00 92.38 646 CYS A O 1
ATOM 602 N N . LYS A 1 99 ? 41.158 -26.925 -15.788 1.00 93.33 647 LYS A N 1
ATOM 603 C CA . LYS A 1 99 ? 39.748 -27.282 -15.550 1.00 94.92 647 LYS A CA 1
ATOM 604 C C . LYS A 1 99 ? 39.109 -27.786 -16.833 1.00 95.84 647 LYS A C 1
ATOM 605 O O . LYS A 1 99 ? 38.440 -28.793 -16.814 1.00 95.86 647 LYS A O 1
ATOM 611 N N . ALA A 1 100 ? 39.410 -27.119 -17.919 1.00 96.35 648 ALA A N 1
ATOM 612 C CA . ALA A 1 100 ? 38.827 -27.460 -19.207 1.00 97.18 648 ALA A CA 1
ATOM 613 C C . ALA A 1 100 ? 39.041 -28.913 -19.569 1.00 98.76 648 ALA A C 1
ATOM 614 O O . ALA A 1 100 ? 38.100 -29.567 -20.008 1.00 99.67 648 ALA A O 1
ATOM 616 N N . CYS A 1 101 ? 40.258 -29.433 -19.372 1.00 99.18 649 CYS A N 1
ATOM 617 C CA . CYS A 1 101 ? 40.586 -30.830 -19.670 1.00 99.61 649 CYS A CA 1
ATOM 618 C C . CYS A 1 101 ? 39.853 -31.769 -18.713 1.00 99.71 649 CYS A C 1
ATOM 619 O O . CYS A 1 101 ? 39.391 -32.833 -19.113 1.00 99.37 649 CYS A O 1
ATOM 622 N N . GLY A 1 102 ? 39.713 -31.357 -17.460 1.00 100.37 650 GLY A N 1
ATOM 623 C CA . GLY A 1 102 ? 38.967 -32.126 -16.472 1.00 101.72 650 GLY A CA 1
ATOM 624 C C . GLY A 1 102 ? 37.506 -32.206 -16.875 1.00 102.62 650 GLY A C 1
ATOM 625 O O . GLY A 1 102 ? 36.924 -33.292 -16.929 1.00 102.82 650 GLY A O 1
ATOM 626 N N . ALA A 1 103 ? 36.948 -31.060 -17.295 1.00 102.48 651 ALA A N 1
ATOM 627 C CA . ALA A 1 103 ? 35.571 -30.983 -17.756 1.00 102.45 651 ALA A CA 1
ATOM 628 C C . ALA A 1 103 ? 35.266 -31.987 -18.879 1.00 102.22 651 ALA A C 1
ATOM 629 O O . ALA A 1 103 ? 34.323 -32.755 -18.746 1.00 102.46 651 ALA A O 1
ATOM 631 N N . SER A 1 104 ? 36.095 -32.049 -19.922 1.00 101.68 652 SER A N 1
ATOM 632 C CA . SER A 1 104 ? 35.851 -32.964 -21.032 1.00 101.61 652 SER A CA 1
ATOM 633 C C . SER A 1 104 ? 35.899 -34.452 -20.655 1.00 100.56 652 SER A C 1
ATOM 634 O O . SER A 1 104 ? 35.220 -35.245 -21.308 1.00 100.86 652 SER A O 1
ATOM 637 N N . ILE A 1 105 ? 36.677 -34.840 -19.627 1.00 99.15 653 ILE A N 1
ATOM 638 C CA . ILE A 1 105 ? 36.728 -36.259 -19.233 1.00 98.34 653 ILE A CA 1
ATOM 639 C C . ILE A 1 105 ? 35.502 -36.622 -18.359 1.00 99.33 653 ILE A C 1
ATOM 640 O O . ILE A 1 105 ? 34.998 -37.748 -18.424 1.00 99.13 653 ILE A O 1
ATOM 645 N N . ILE A 1 106 ? 34.970 -35.638 -17.590 1.00 99.87 654 ILE A N 1
ATOM 646 C CA . ILE A 1 106 ? 33.743 -35.808 -16.820 1.00 100.36 654 ILE A CA 1
ATOM 647 C C . ILE A 1 106 ? 32.621 -35.941 -17.865 1.00 101.15 654 ILE A C 1
ATOM 648 O O . ILE A 1 106 ? 31.970 -36.973 -17.871 1.00 101.81 654 ILE A O 1
ATOM 653 N N . HIS A 1 107 ? 32.526 -35.017 -18.864 1.00 101.09 655 HIS A N 1
ATOM 654 C CA . HIS A 1 107 ? 31.542 -35.161 -19.940 1.00 102.46 655 HIS A CA 1
ATOM 655 C C . HIS A 1 107 ? 31.641 -36.509 -20.649 1.00 102.08 655 HIS A C 1
ATOM 656 O O . HIS A 1 107 ? 30.678 -37.262 -20.622 1.00 102.54 655 HIS A O 1
ATOM 663 N N . ALA A 1 108 ? 32.803 -36.856 -21.188 1.00 101.61 656 ALA A N 1
ATOM 664 C CA . ALA A 1 108 ? 32.983 -38.135 -21.867 1.00 101.84 656 ALA A CA 1
ATOM 665 C C . ALA A 1 108 ? 32.600 -39.353 -21.008 1.00 102.13 656 ALA A C 1
ATOM 666 O O . ALA A 1 108 ? 31.961 -40.270 -21.523 1.00 101.72 656 ALA A O 1
ATOM 668 N N . SER A 1 109 ? 32.976 -39.357 -19.710 1.00 102.46 657 SER A N 1
ATOM 669 C CA . SER A 1 109 ? 32.685 -40.486 -18.825 1.00 103.49 657 SER A CA 1
ATOM 670 C C . SER A 1 109 ? 31.218 -40.556 -18.419 1.00 103.84 657 SER A C 1
ATOM 671 O O . SER A 1 109 ? 30.718 -41.650 -18.140 1.00 103.95 657 SER A O 1
ATOM 674 N N . ASN A 1 110 ? 30.544 -39.385 -18.331 1.00 103.46 658 ASN A N 1
ATOM 675 C CA . ASN A 1 110 ? 29.116 -39.307 -18.010 1.00 103.02 658 ASN A CA 1
ATOM 676 C C . ASN A 1 110 ? 28.301 -39.877 -19.167 1.00 103.18 658 ASN A C 1
ATOM 677 O O . ASN A 1 110 ? 27.416 -40.688 -18.940 1.00 103.32 658 ASN A O 1
ATOM 682 N N . THR A 1 111 ? 28.681 -39.537 -20.397 1.00 103.02 659 THR A N 1
ATOM 683 C CA . THR A 1 111 ? 28.102 -40.032 -21.628 1.00 103.83 659 THR A CA 1
ATOM 684 C C . THR A 1 111 ? 28.235 -41.556 -21.697 1.00 105.79 659 THR A C 1
ATOM 685 O O . THR A 1 111 ? 27.329 -42.211 -22.184 1.00 106.61 659 THR A O 1
ATOM 689 N N . LEU A 1 112 ? 29.343 -42.127 -21.227 1.00 106.66 660 LEU A N 1
ATOM 690 C CA . LEU A 1 112 ? 29.525 -43.583 -21.250 1.00 108.10 660 LEU A CA 1
ATOM 691 C C . LEU A 1 112 ? 28.563 -44.227 -20.264 1.00 108.44 660 LEU A C 1
ATOM 692 O O . LEU A 1 112 ? 27.987 -45.257 -20.575 1.00 108.53 660 LEU A O 1
ATOM 697 N N . LYS A 1 113 ? 28.394 -43.622 -19.076 1.00 108.62 661 LYS A N 1
ATOM 698 C CA . LYS A 1 113 ? 27.475 -44.102 -18.053 1.00 109.34 661 LYS A CA 1
ATOM 699 C C . LYS A 1 113 ? 26.023 -43.993 -18.572 1.00 109.55 661 LYS A C 1
ATOM 700 O O . LYS A 1 113 ? 25.227 -44.913 -18.383 1.00 109.63 661 LYS A O 1
ATOM 706 N N . GLU A 1 114 ? 25.698 -42.897 -19.269 1.00 109.29 662 GLU A N 1
ATOM 707 C CA . GLU A 1 114 ? 24.384 -42.721 -19.851 1.00 109.74 662 GLU A CA 1
ATOM 708 C C . GLU A 1 114 ? 24.137 -43.778 -20.918 1.00 109.56 662 GLU A C 1
ATOM 709 O O . GLU A 1 114 ? 23.249 -44.595 -20.723 1.00 110.30 662 GLU A O 1
ATOM 715 N N . ASN A 1 115 ? 24.990 -43.887 -21.933 1.00 108.82 663 ASN A N 1
ATOM 716 C CA . ASN A 1 115 ? 24.837 -44.927 -22.958 1.00 109.19 663 ASN A CA 1
ATOM 717 C C . ASN A 1 115 ? 24.812 -46.346 -22.372 1.00 109.04 663 ASN A C 1
ATOM 718 O O . ASN A 1 115 ? 24.298 -47.257 -23.014 1.00 109.09 663 ASN A O 1
ATOM 723 N N . TYR A 1 116 ? 25.365 -46.532 -21.159 1.00 108.56 664 TYR A N 1
ATOM 724 C CA . TYR A 1 116 ? 25.371 -47.819 -20.460 1.00 108.25 664 TYR A CA 1
ATOM 725 C C . TYR A 1 116 ? 24.003 -48.068 -19.837 1.00 107.55 664 TYR A C 1
ATOM 726 O O . TYR A 1 116 ? 23.445 -49.136 -20.055 1.00 107.47 664 TYR A O 1
ATOM 735 N N . SER A 1 117 ? 23.490 -47.119 -19.020 1.00 106.90 665 SER A N 1
ATOM 736 C CA . SER A 1 117 ? 22.200 -47.309 -18.353 1.00 106.96 665 SER A CA 1
ATOM 737 C C . SER A 1 117 ? 21.054 -47.374 -19.363 1.00 106.81 665 SER A C 1
ATOM 738 O O . SER A 1 117 ? 20.116 -48.152 -19.192 1.00 106.71 665 SER A O 1
ATOM 741 N N . THR A 1 118 ? 21.183 -46.625 -20.460 1.00 106.52 666 THR A N 1
ATOM 742 C CA . THR A 1 118 ? 20.257 -46.642 -21.569 1.00 106.56 666 THR A CA 1
ATOM 743 C C . THR A 1 118 ? 20.297 -48.049 -22.203 1.00 107.29 666 THR A C 1
ATOM 744 O O . THR A 1 118 ? 19.323 -48.759 -22.069 1.00 107.82 666 THR A O 1
ATOM 748 N N . GLU A 1 119 ? 21.438 -48.506 -22.746 1.00 107.28 667 GLU A N 1
ATOM 749 C CA . GLU A 1 119 ? 21.595 -49.837 -23.355 1.00 107.67 667 GLU A CA 1
ATOM 750 C C . GLU A 1 119 ? 21.137 -50.978 -22.426 1.00 106.70 667 GLU A C 1
ATOM 751 O O . GLU A 1 119 ? 20.659 -52.016 -22.901 1.00 106.59 667 GLU A O 1
ATOM 757 N N . LEU A 1 120 ? 21.301 -50.775 -21.104 1.00 105.68 668 LEU A N 1
ATOM 758 C CA . LEU A 1 120 ? 20.917 -51.723 -20.063 1.00 105.16 668 LEU A CA 1
ATOM 759 C C . LEU A 1 120 ? 19.396 -51.734 -19.895 1.00 104.08 668 LEU A C 1
ATOM 760 O O . LEU A 1 120 ? 18.811 -52.820 -19.854 1.00 104.45 668 LEU A O 1
ATOM 765 N N . LYS A 1 121 ? 18.745 -50.537 -19.851 1.00 102.47 669 LYS A N 1
ATOM 766 C CA . LYS A 1 121 ? 17.280 -50.423 -19.827 1.00 101.30 669 LYS A CA 1
ATOM 767 C C . LYS A 1 121 ? 16.717 -51.061 -21.120 1.00 100.87 669 LYS A C 1
ATOM 768 O O . LYS A 1 121 ? 15.812 -51.872 -21.017 1.00 101.12 669 LYS A O 1
ATOM 770 N N . ASN A 1 122 ? 17.314 -50.792 -22.303 1.00 100.26 670 ASN A N 1
ATOM 771 C CA . ASN A 1 122 ? 16.866 -51.395 -23.562 1.00 101.13 670 ASN A CA 1
ATOM 772 C C . ASN A 1 122 ? 17.057 -52.897 -23.591 1.00 101.30 670 ASN A C 1
ATOM 773 O O . ASN A 1 122 ? 16.333 -53.595 -24.310 1.00 101.79 670 ASN A O 1
ATOM 778 N N . LEU A 1 123 ? 18.094 -53.392 -22.911 1.00 100.59 671 LEU A N 1
ATOM 779 C CA . LEU A 1 123 ? 18.355 -54.823 -22.883 1.00 99.94 671 LEU A CA 1
ATOM 780 C C . LEU A 1 123 ? 17.279 -55.493 -22.061 1.00 99.24 671 LEU A C 1
ATOM 781 O O . LEU A 1 123 ? 16.732 -56.505 -22.497 1.00 98.86 671 LEU A O 1
ATOM 786 N N . ALA A 1 124 ? 16.933 -54.897 -20.897 1.00 98.96 672 ALA A N 1
ATOM 787 C CA . ALA A 1 124 ? 15.889 -55.414 -20.024 1.00 99.45 672 ALA A CA 1
ATOM 788 C C . ALA A 1 124 ? 14.543 -55.448 -20.779 1.00 100.65 672 ALA A C 1
ATOM 789 O O . ALA A 1 124 ? 13.888 -56.487 -20.802 1.00 101.39 672 ALA A O 1
ATOM 791 N N . ALA A 1 125 ? 14.200 -54.356 -21.493 1.00 100.50 673 ALA A N 1
ATOM 792 C CA . ALA A 1 125 ? 12.996 -54.241 -22.308 1.00 100.29 673 ALA A CA 1
ATOM 793 C C . ALA A 1 125 ? 12.951 -55.325 -23.439 1.00 100.94 673 ALA A C 1
ATOM 794 O O . ALA A 1 125 ? 11.996 -56.092 -23.508 1.00 100.55 673 ALA A O 1
ATOM 796 N N . CYS A 1 126 ? 14.004 -55.448 -24.265 1.00 101.43 674 CYS A N 1
ATOM 797 C CA . CYS A 1 126 ? 14.050 -56.463 -25.326 1.00 102.07 674 CYS A CA 1
ATOM 798 C C . CYS A 1 126 ? 13.848 -57.894 -24.728 1.00 103.18 674 CYS A C 1
ATOM 799 O O . CYS A 1 126 ? 13.144 -58.733 -25.294 1.00 103.29 674 CYS A O 1
ATOM 802 N N . PHE A 1 127 ? 14.375 -58.112 -23.527 1.00 103.73 675 PHE A N 1
ATOM 803 C CA . PHE A 1 127 ? 14.266 -59.399 -22.850 1.00 104.34 675 PHE A CA 1
ATOM 804 C C . PHE A 1 127 ? 12.847 -59.654 -22.341 1.00 105.22 675 PHE A C 1
ATOM 805 O O . PHE A 1 127 ? 12.306 -60.749 -22.514 1.00 105.53 675 PHE A O 1
ATOM 813 N N . SER A 1 128 ? 12.239 -58.635 -21.739 1.00 105.24 676 SER A N 1
ATOM 814 C CA . SER A 1 128 ? 10.912 -58.742 -21.157 1.00 105.77 676 SER A CA 1
ATOM 815 C C . SER A 1 128 ? 9.778 -58.144 -22.049 1.00 106.67 676 SER A C 1
ATOM 816 O O . SER A 1 128 ? 8.937 -57.389 -21.568 1.00 106.76 676 SER A O 1
ATOM 819 N N . THR A 1 129 ? 9.797 -58.460 -23.357 1.00 107.23 677 THR A N 1
ATOM 820 C CA . THR A 1 129 ? 8.841 -58.027 -24.392 1.00 108.05 677 THR A CA 1
ATOM 821 C C . T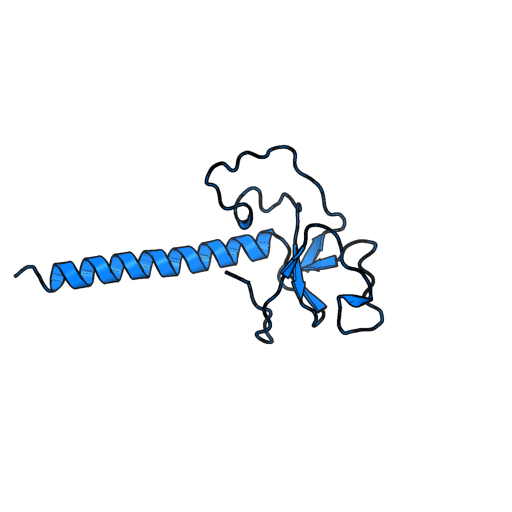HR A 1 129 ? 8.984 -59.062 -25.491 1.00 109.15 677 THR A C 1
ATOM 822 O O . THR A 1 129 ? 10.099 -59.328 -25.980 1.00 109.43 677 THR A O 1
ATOM 826 N N . PRO A 1 130 ? 7.871 -59.676 -25.896 1.00 109.33 678 PRO A N 1
ATOM 827 C CA . PRO A 1 130 ? 7.974 -60.749 -26.890 1.00 109.40 678 PRO A CA 1
ATOM 828 C C . PRO A 1 130 ? 7.818 -60.258 -28.334 1.00 109.29 678 PRO A C 1
ATOM 829 O O . PRO A 1 130 ? 8.433 -60.827 -29.245 1.00 109.11 678 PRO A O 1
#

Secondary structure (DSSP, 8-state):
---B-TT-PBPEEESSPPPGGGSSSS----TT-EE-TTT--EE------S----SSS-TTTS-TTS-S-EEE-TTS-EE-HHHHHHHHHHHHHHHHHHHHHHHHHHHHHT--

Organism: NCBI:txid1314962

Nearest PDB structures (foldseek):
  6tlx-assembly1_A  TM=1.009E+00  e=3.105E-22  Perkinsela sp. CCAP 1560/4

Foldseek 3Di:
DFDADPVGDGWDKDQADDDCVQAPDNPDDCQQHAAAPPPRDGDRDADADPPPPPPPNPPLQPPQVRQSIWIADNPGHTHRSVVSNVVCVVVVVVVVVVVVVVVVVVVVVVDD

Sequence (112 aa):
DRIKCPKKHGMKLLRAFPKLNDTAGGTSDYGWGFWCDRCHKEVPALIKSKKRISKAQDERTHAPEENTFFYHCHCGYDLCKACGASIIHASNTLKENYSTELKNLAACFSTP

B-factor: mean 113.37, std 16.75, range [87.09, 163.08]